Protein AF-A0A952I1T0-F1 (afdb_monomer)

Foldseek 3Di:
DDDDPVDPVVVVVVVVVVVCVVCVQLQAQWWFKDAPRDGFWIWHDWDDDPDQKIKTWTGGPDPVSQVVSPPQVCLVVVRIWIARPPPRDTQPPKHWPTDDPPQPRDGPDMTIIHRPHDPGD

Nearest PDB structures (foldseek):
  2zv6-assembly1_A  TM=4.658E-01  e=3.305E+00  Homo sapiens
  4au4-assembly1_A  TM=4.458E-01  e=9.801E+00  Canis lupus familiaris

Secondary structure (DSSP, 8-state):
-------THHHHHHHHHHHHHHTTTTGGG-EEEEETTEEEEEEEEEEE-STT-EEEEEEESSHHHHHHHT-HHHHHTT--EEEETTT--B-TT-EE----TTS---TT-EEEEES-S-S--

Sequence (121 aa):
MNNIIISIFALIGIPRYREFKNSNYGREDGWYIELKGEVLGELIECKWEDMFWDSYEIHSIAEDKEKSLFDTKLWDNNRFDFRNKKFNNYAKFAFPSGIHENITIGKGQRIRMRGLYILKP

pLDDT: mean 84.43, std 17.79, range [37.66, 98.56]

Radius of gyration: 17.5 Å; Cα contacts (8 Å, |Δi|>4): 214; chains: 1; bounding box: 52×53×30 Å

Structure (mmCIF, N/CA/C/O backbone):
data_AF-A0A952I1T0-F1
#
_entry.id   AF-A0A952I1T0-F1
#
loop_
_atom_site.group_PDB
_atom_site.id
_atom_site.type_symbol
_atom_site.label_atom_id
_atom_site.label_alt_id
_atom_site.label_comp_id
_atom_site.label_asym_id
_atom_site.label_entity_id
_atom_site.label_seq_id
_atom_site.pdbx_PDB_ins_code
_atom_site.Cartn_x
_atom_site.Cartn_y
_atom_site.Cartn_z
_atom_site.occupancy
_atom_site.B_iso_or_equiv
_atom_site.auth_seq_id
_atom_site.auth_comp_id
_atom_site.auth_asym_id
_atom_site.auth_atom_id
_atom_site.pdbx_PDB_model_num
ATOM 1 N N . MET A 1 1 ? 36.585 -38.519 -15.918 1.00 37.66 1 MET A N 1
ATOM 2 C CA . MET A 1 1 ? 36.414 -37.300 -16.734 1.00 37.66 1 MET A CA 1
ATOM 3 C C . MET A 1 1 ? 34.971 -36.844 -16.613 1.00 37.66 1 MET A C 1
ATOM 5 O O . MET A 1 1 ? 34.081 -37.613 -16.932 1.00 37.66 1 MET A O 1
ATOM 9 N N . ASN A 1 2 ? 34.814 -35.632 -16.081 1.00 39.28 2 ASN A N 1
ATOM 10 C CA . ASN A 1 2 ? 33.690 -34.691 -16.136 1.00 39.28 2 ASN A CA 1
ATOM 11 C C . ASN A 1 2 ? 32.272 -35.166 -15.785 1.00 39.28 2 ASN A C 1
ATOM 13 O O . ASN A 1 2 ? 31.469 -35.534 -16.636 1.00 39.28 2 ASN A O 1
ATOM 17 N N . ASN A 1 3 ? 31.962 -34.974 -14.499 1.00 43.38 3 ASN A N 1
ATOM 18 C CA . ASN A 1 3 ? 30.629 -34.700 -13.976 1.00 43.38 3 ASN A CA 1
ATOM 19 C C . ASN A 1 3 ? 29.997 -33.510 -14.710 1.00 43.38 3 ASN A C 1
ATOM 21 O O . ASN A 1 3 ? 30.479 -32.384 -14.590 1.00 43.38 3 ASN A O 1
ATOM 25 N N . ILE A 1 4 ? 28.882 -33.740 -15.395 1.00 47.06 4 ILE A N 1
ATOM 26 C CA . ILE A 1 4 ? 27.957 -32.679 -15.794 1.00 47.06 4 ILE A CA 1
ATOM 27 C C . ILE A 1 4 ? 26.651 -32.945 -15.047 1.00 47.06 4 ILE A C 1
ATOM 29 O O . ILE A 1 4 ? 25.690 -33.489 -15.578 1.00 47.06 4 ILE A O 1
ATOM 33 N N . ILE A 1 5 ? 26.639 -32.585 -13.763 1.00 44.34 5 ILE A N 1
ATOM 34 C CA . ILE A 1 5 ? 25.392 -32.309 -13.052 1.00 44.34 5 ILE A CA 1
ATOM 35 C C . ILE A 1 5 ? 25.058 -30.864 -13.417 1.00 44.34 5 ILE A C 1
ATOM 37 O O . ILE A 1 5 ? 25.506 -29.926 -12.758 1.00 44.34 5 ILE A O 1
ATOM 41 N N . ILE A 1 6 ? 24.329 -30.667 -14.518 1.00 47.12 6 ILE A N 1
ATOM 42 C CA . ILE A 1 6 ? 23.659 -29.386 -14.754 1.00 47.12 6 ILE A CA 1
ATOM 43 C C . ILE A 1 6 ? 22.644 -29.250 -13.624 1.00 47.12 6 ILE A C 1
ATOM 45 O O . ILE A 1 6 ? 21.661 -29.981 -13.541 1.00 47.12 6 ILE A O 1
ATOM 49 N N . SER A 1 7 ? 22.983 -28.369 -12.692 1.00 43.59 7 SER A N 1
ATOM 50 C CA . SER A 1 7 ? 22.247 -28.103 -11.469 1.00 43.59 7 SER A CA 1
ATOM 51 C C . SER A 1 7 ? 20.785 -27.788 -11.794 1.00 43.59 7 SER A C 1
ATOM 53 O O . SER A 1 7 ? 20.481 -26.762 -12.402 1.00 43.59 7 SER A O 1
ATOM 55 N N . ILE A 1 8 ? 19.876 -28.666 -11.363 1.00 46.38 8 ILE A N 1
ATOM 56 C CA . ILE A 1 8 ? 18.415 -28.515 -11.474 1.00 46.38 8 ILE A CA 1
ATOM 57 C C . ILE A 1 8 ? 17.943 -27.150 -10.927 1.00 46.38 8 ILE A C 1
ATOM 59 O O . ILE A 1 8 ? 16.940 -26.614 -11.386 1.00 46.38 8 ILE A O 1
ATOM 63 N N . PHE A 1 9 ? 18.719 -26.508 -10.048 1.00 46.47 9 PHE A N 1
ATOM 64 C CA . PHE A 1 9 ? 18.468 -25.162 -9.528 1.00 46.47 9 PHE A CA 1
ATOM 65 C C . PHE A 1 9 ? 18.465 -24.035 -10.578 1.00 46.47 9 PHE A C 1
ATOM 67 O O . PHE A 1 9 ? 17.802 -23.020 -10.365 1.00 46.47 9 PHE A O 1
ATOM 74 N N . ALA A 1 10 ? 19.149 -24.188 -11.717 1.00 46.38 10 ALA A N 1
ATOM 75 C CA . ALA A 1 10 ? 19.185 -23.143 -12.743 1.00 46.38 10 ALA A CA 1
ATOM 76 C C . ALA A 1 10 ? 17.871 -23.037 -13.539 1.00 46.38 10 ALA A C 1
ATOM 78 O O . ALA A 1 10 ? 17.520 -21.954 -13.991 1.00 46.38 10 ALA A O 1
ATOM 79 N N . LEU A 1 11 ? 17.104 -24.124 -13.673 1.00 45.03 11 LEU A N 1
ATOM 80 C CA . LEU A 1 11 ? 15.871 -24.142 -14.476 1.00 45.03 11 LEU A CA 1
ATOM 81 C C . LEU A 1 11 ? 14.627 -23.666 -13.705 1.00 45.03 11 LEU A C 1
ATOM 83 O O . LEU A 1 11 ? 13.689 -23.162 -14.314 1.00 45.03 11 LEU A O 1
ATOM 87 N N . ILE A 1 12 ? 14.644 -23.740 -12.372 1.00 52.81 12 ILE A N 1
ATOM 88 C CA . ILE A 1 12 ? 13.537 -23.305 -11.494 1.00 52.81 12 ILE A CA 1
ATOM 89 C C . ILE A 1 12 ? 13.611 -21.817 -11.100 1.00 52.81 12 ILE A C 1
ATOM 91 O O . ILE A 1 12 ? 12.598 -21.234 -10.723 1.00 52.81 12 ILE A O 1
ATOM 95 N N . GLY A 1 13 ? 14.782 -21.172 -11.206 1.00 52.25 13 GLY A N 1
ATOM 96 C CA . GLY A 1 13 ? 14.971 -19.762 -10.821 1.00 52.25 13 GLY A CA 1
ATOM 97 C C . GLY A 1 13 ? 14.740 -18.729 -11.935 1.00 52.25 13 GLY A C 1
ATOM 98 O O . GLY A 1 13 ? 14.410 -17.576 -11.652 1.00 52.25 13 GLY A O 1
ATOM 99 N N . ILE A 1 14 ? 14.893 -19.122 -13.205 1.00 56.53 14 ILE A N 1
ATOM 100 C CA . ILE A 1 14 ? 14.799 -18.212 -14.363 1.00 56.53 14 ILE A CA 1
ATOM 101 C C . ILE A 1 14 ? 13.371 -17.673 -14.593 1.00 56.53 14 ILE A C 1
ATOM 103 O O . ILE A 1 14 ? 13.244 -16.467 -14.829 1.00 56.53 14 ILE A O 1
ATOM 107 N N . PRO A 1 15 ? 12.293 -18.483 -14.489 1.00 62.53 15 PRO A N 1
ATOM 108 C CA . PRO A 1 15 ? 10.930 -17.986 -14.691 1.00 62.53 15 PRO A CA 1
ATOM 109 C C . PRO A 1 15 ? 10.556 -16.922 -13.653 1.00 62.53 15 PRO A C 1
ATOM 111 O O . PRO A 1 15 ? 10.132 -15.826 -14.013 1.00 62.53 15 PRO A O 1
ATOM 114 N N . ARG A 1 16 ? 10.844 -17.190 -12.371 1.00 78.25 16 ARG A N 1
ATOM 115 C CA . ARG A 1 16 ? 10.514 -16.300 -11.245 1.00 78.25 16 ARG A CA 1
ATOM 116 C C . ARG A 1 16 ? 11.216 -14.946 -11.340 1.00 78.25 16 ARG A C 1
ATOM 118 O O . ARG A 1 16 ? 10.593 -13.922 -11.087 1.00 78.25 16 ARG A O 1
ATOM 125 N N . TYR A 1 17 ? 12.488 -14.913 -11.745 1.00 83.38 17 TYR A N 1
ATOM 126 C CA . TYR A 1 17 ? 13.214 -13.649 -11.911 1.00 83.38 17 TYR A C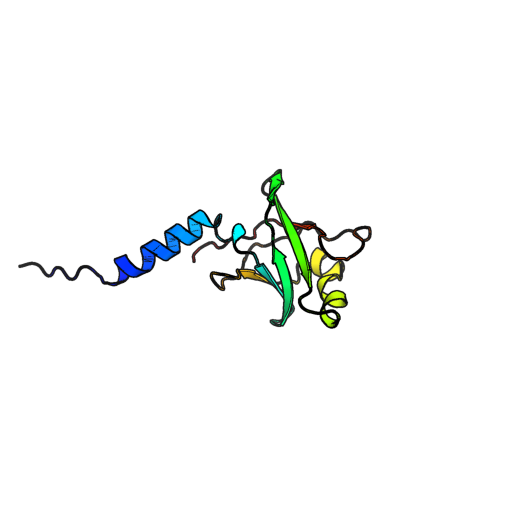A 1
ATOM 127 C C . TYR A 1 17 ? 12.728 -12.833 -13.118 1.00 83.38 17 TYR A C 1
ATOM 129 O O . TYR A 1 17 ? 12.666 -11.604 -13.052 1.00 83.38 17 TYR A O 1
ATOM 137 N N . ARG A 1 18 ? 12.367 -13.501 -14.221 1.00 85.81 18 ARG A N 1
ATOM 138 C CA . ARG A 1 18 ? 11.802 -12.827 -15.396 1.00 85.81 18 ARG A CA 1
ATOM 139 C C . ARG A 1 18 ? 10.436 -12.226 -15.080 1.00 85.81 18 ARG A C 1
ATOM 141 O O . ARG A 1 18 ? 10.209 -11.065 -15.392 1.00 85.81 18 ARG A O 1
ATOM 148 N N . GLU A 1 19 ? 9.566 -12.983 -14.419 1.00 87.75 19 GLU A N 1
ATOM 149 C CA . GLU A 1 19 ? 8.272 -12.488 -13.943 1.00 87.75 19 GLU A CA 1
ATOM 150 C C . GLU A 1 19 ? 8.429 -11.316 -12.975 1.00 87.75 19 GLU A C 1
ATOM 152 O O . GLU A 1 19 ? 7.758 -10.301 -13.122 1.00 87.75 19 GLU A O 1
ATOM 157 N N . PHE A 1 20 ? 9.367 -11.422 -12.034 1.00 88.62 20 PHE A N 1
ATOM 158 C CA . PHE A 1 20 ? 9.698 -10.349 -11.105 1.00 88.62 20 PHE A CA 1
ATOM 159 C C . PHE A 1 20 ? 10.104 -9.055 -11.825 1.00 88.62 20 PHE A C 1
ATOM 161 O O . PHE A 1 20 ? 9.591 -7.985 -11.505 1.00 88.62 20 PHE A O 1
ATOM 168 N N . LYS A 1 21 ? 10.958 -9.132 -12.851 1.00 89.31 21 LYS A N 1
ATOM 169 C CA . LYS A 1 21 ? 11.291 -7.959 -13.676 1.00 89.31 21 LYS A CA 1
ATOM 170 C C . LYS A 1 21 ? 10.094 -7.421 -14.451 1.00 89.31 21 LYS A C 1
ATOM 172 O O . LYS A 1 21 ? 9.910 -6.210 -14.493 1.00 89.31 21 LYS A O 1
ATOM 177 N N . ASN A 1 22 ? 9.304 -8.311 -15.047 1.00 92.44 22 ASN A N 1
ATOM 178 C CA . ASN A 1 22 ? 8.147 -7.930 -15.851 1.00 92.44 22 ASN A CA 1
ATOM 179 C C . ASN A 1 22 ? 7.058 -7.248 -15.012 1.00 92.44 22 ASN A C 1
ATOM 181 O O . ASN A 1 22 ? 6.406 -6.361 -15.527 1.00 92.44 22 ASN A O 1
ATOM 185 N N . SER A 1 23 ? 6.920 -7.598 -13.729 1.00 90.44 23 SER A N 1
ATOM 186 C CA . SER A 1 23 ? 5.992 -6.963 -12.770 1.00 90.44 23 SER A CA 1
ATOM 187 C C . SER A 1 23 ? 6.466 -5.606 -12.218 1.00 90.44 23 SER A C 1
ATOM 189 O O . SER A 1 23 ? 6.025 -5.173 -11.149 1.00 90.44 23 SER A O 1
ATOM 191 N N . ASN A 1 24 ? 7.453 -4.972 -12.862 1.00 93.44 24 ASN A N 1
ATOM 192 C CA . ASN A 1 24 ? 8.137 -3.780 -12.354 1.00 93.44 24 ASN A CA 1
ATOM 193 C C . ASN A 1 24 ? 8.633 -3.962 -10.901 1.00 93.44 24 ASN A C 1
ATOM 195 O O . ASN A 1 24 ? 8.389 -3.147 -10.003 1.00 93.44 24 ASN A O 1
ATOM 199 N N . TYR A 1 25 ? 9.339 -5.071 -10.664 1.00 94.25 25 TYR A N 1
ATOM 200 C CA . TYR A 1 25 ? 9.867 -5.463 -9.354 1.00 94.25 25 TYR A CA 1
ATOM 201 C C . TYR A 1 25 ? 8.774 -5.689 -8.285 1.00 94.25 25 TYR A C 1
ATOM 203 O O . TYR A 1 25 ? 8.986 -5.416 -7.099 1.00 94.25 25 TYR A O 1
ATOM 211 N N . GLY A 1 26 ? 7.612 -6.200 -8.704 1.00 94.62 26 GLY A N 1
ATOM 212 C CA . GLY A 1 26 ? 6.447 -6.509 -7.871 1.00 94.62 26 GLY A CA 1
ATOM 213 C C . GLY A 1 26 ? 5.421 -5.378 -7.755 1.00 94.62 26 GLY A C 1
ATOM 214 O O . GLY A 1 26 ? 4.354 -5.592 -7.189 1.00 94.62 26 GLY A O 1
ATOM 215 N N . ARG A 1 27 ? 5.699 -4.180 -8.281 1.00 95.44 27 ARG A N 1
ATOM 216 C CA . ARG A 1 27 ? 4.771 -3.037 -8.203 1.00 95.44 27 ARG A CA 1
ATOM 217 C C . ARG A 1 27 ? 3.417 -3.327 -8.841 1.00 95.44 27 ARG 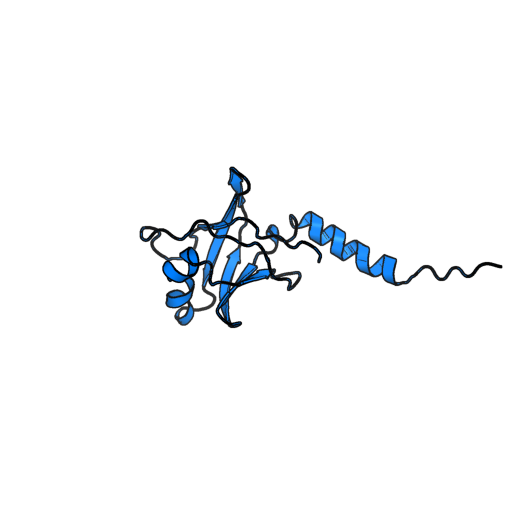A C 1
ATOM 219 O O . ARG A 1 27 ? 2.386 -2.977 -8.278 1.00 95.44 27 ARG A O 1
ATOM 226 N N . GLU A 1 28 ? 3.426 -3.986 -9.994 1.00 96.19 28 GLU A N 1
ATOM 227 C CA . GLU A 1 28 ? 2.2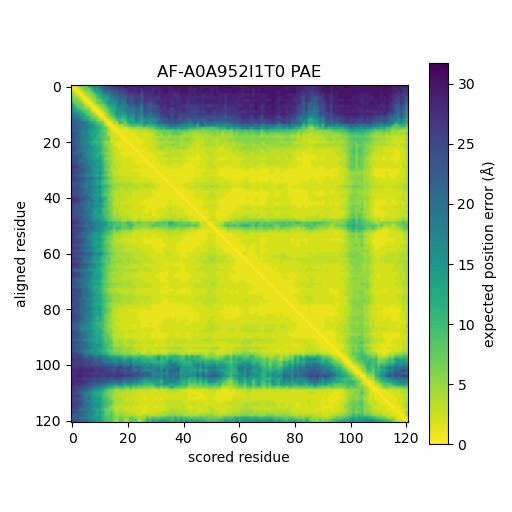16 -4.238 -10.785 1.00 96.19 28 GLU A CA 1
ATOM 228 C C . GLU A 1 28 ? 1.356 -5.381 -10.230 1.00 96.19 28 GLU A C 1
ATOM 230 O O . GLU A 1 28 ? 0.180 -5.478 -10.561 1.00 96.19 28 GLU A O 1
ATOM 235 N N . ASP A 1 29 ? 1.902 -6.215 -9.340 1.00 96.19 29 ASP A N 1
ATOM 236 C CA . ASP A 1 29 ? 1.165 -7.335 -8.737 1.00 96.19 29 ASP A CA 1
ATOM 237 C C . ASP A 1 29 ? 0.269 -6.905 -7.559 1.00 96.19 29 ASP A C 1
ATOM 239 O O . ASP A 1 29 ? -0.512 -7.705 -7.034 1.00 96.19 29 ASP A O 1
ATOM 243 N N . GLY A 1 30 ? 0.397 -5.652 -7.115 1.00 96.69 30 GLY A N 1
ATOM 244 C CA . GLY A 1 30 ? -0.288 -5.119 -5.944 1.00 96.69 30 GLY A CA 1
ATOM 245 C C . GLY A 1 30 ? 0.283 -5.601 -4.606 1.00 96.69 30 GLY A C 1
ATOM 246 O O . GLY A 1 30 ? 1.160 -6.471 -4.515 1.00 96.69 30 GLY A O 1
ATOM 247 N N . TRP A 1 31 ? -0.234 -5.010 -3.530 1.00 98.19 31 TRP A N 1
ATOM 248 C CA . TRP A 1 31 ? 0.278 -5.195 -2.171 1.00 98.19 31 TRP A CA 1
ATOM 249 C C . TRP A 1 31 ? -0.858 -5.362 -1.175 1.00 98.19 31 TRP A C 1
ATOM 251 O O . TRP A 1 31 ? -1.832 -4.628 -1.236 1.00 98.19 31 TRP A O 1
ATOM 261 N N . TYR A 1 32 ? -0.717 -6.276 -0.224 1.00 98.44 32 TYR A N 1
ATOM 262 C CA . TYR A 1 32 ? -1.511 -6.252 0.998 1.00 98.44 32 TYR A CA 1
ATOM 263 C C . TYR A 1 32 ? -0.974 -5.178 1.939 1.00 98.44 32 TYR A C 1
ATOM 265 O O . TYR A 1 32 ? 0.242 -5.025 2.070 1.00 98.44 32 TYR A O 1
ATOM 273 N N . ILE A 1 33 ? -1.889 -4.473 2.595 1.00 97.81 33 ILE A N 1
ATOM 274 C CA . ILE A 1 33 ? -1.609 -3.510 3.658 1.00 97.81 33 ILE A CA 1
ATOM 275 C C . ILE A 1 33 ? -1.865 -4.228 4.978 1.00 97.81 33 ILE A C 1
ATOM 277 O O . ILE A 1 33 ? -2.990 -4.661 5.241 1.00 97.81 33 ILE A O 1
ATOM 281 N N . GLU A 1 34 ? -0.826 -4.370 5.793 1.00 98.56 34 GLU A N 1
ATOM 282 C CA . GLU A 1 34 ? -0.876 -5.091 7.059 1.00 98.56 34 GLU A CA 1
ATOM 283 C C . GLU A 1 34 ? -0.602 -4.169 8.244 1.00 98.56 34 GLU A C 1
ATOM 285 O O . GLU A 1 34 ? 0.244 -3.278 8.187 1.00 98.56 34 GLU A O 1
ATOM 290 N N . LEU A 1 35 ? -1.298 -4.415 9.351 1.00 98.25 35 LEU A N 1
ATOM 291 C CA . LEU A 1 35 ? -1.039 -3.779 10.635 1.00 98.25 35 LEU A CA 1
ATOM 292 C C . LEU A 1 35 ? -0.950 -4.866 11.700 1.00 98.25 35 LEU A C 1
ATOM 294 O O . LEU A 1 35 ? -1.915 -5.585 11.938 1.00 98.25 35 LEU A O 1
ATOM 298 N N . LYS A 1 36 ? 0.211 -4.990 12.355 1.00 96.94 36 LYS A N 1
ATOM 299 C CA . LYS A 1 36 ? 0.454 -6.027 13.381 1.00 96.94 36 LYS A CA 1
ATOM 300 C C . LYS A 1 36 ? 0.158 -7.454 12.874 1.00 96.94 36 LYS A C 1
ATOM 302 O O . LYS A 1 36 ? -0.338 -8.288 13.624 1.00 96.94 36 LYS A O 1
ATOM 307 N N . GLY A 1 37 ? 0.471 -7.721 11.604 1.00 96.50 37 GLY A N 1
ATOM 308 C CA . GLY A 1 37 ? 0.258 -9.017 10.950 1.00 96.50 37 GLY A CA 1
ATOM 309 C C . GLY A 1 37 ? -1.175 -9.284 10.477 1.00 96.50 37 GLY A C 1
ATOM 310 O O . GLY A 1 37 ? -1.437 -10.350 9.928 1.00 96.50 37 GLY A O 1
ATOM 311 N N . GLU A 1 38 ? -2.100 -8.341 10.662 1.00 98.12 38 GLU A N 1
ATOM 312 C CA . GLU A 1 38 ? -3.464 -8.430 10.144 1.00 98.12 38 GLU A CA 1
ATOM 313 C C . GLU A 1 38 ? -3.582 -7.670 8.820 1.00 98.12 38 GLU A C 1
ATOM 315 O O . GLU A 1 38 ? -3.201 -6.503 8.741 1.00 98.12 38 GLU A O 1
ATOM 320 N N . VAL A 1 39 ? -4.129 -8.316 7.785 1.00 98.38 39 VAL A N 1
ATOM 321 C CA . VAL A 1 39 ? -4.426 -7.663 6.501 1.00 98.38 39 VAL A CA 1
ATOM 322 C C . VAL A 1 39 ? -5.642 -6.760 6.676 1.00 98.38 39 VAL A C 1
ATOM 324 O O . VAL A 1 39 ? -6.710 -7.227 7.061 1.00 98.38 39 VAL A O 1
ATOM 327 N N . LEU A 1 40 ? -5.488 -5.473 6.373 1.00 97.06 40 LEU A N 1
ATOM 328 C CA . LEU A 1 40 ? -6.565 -4.482 6.448 1.00 97.06 40 LEU A CA 1
ATOM 329 C C . LEU A 1 40 ? -7.100 -4.089 5.073 1.00 97.06 40 LEU A C 1
ATOM 331 O O . LEU A 1 40 ? -8.260 -3.709 4.930 1.00 97.06 40 LEU A O 1
ATOM 335 N N . GLY A 1 41 ? -6.250 -4.167 4.057 1.00 95.62 41 GLY A N 1
ATOM 336 C CA . GLY A 1 41 ? -6.561 -3.667 2.731 1.00 95.62 41 GLY A CA 1
ATOM 337 C C . GLY A 1 41 ? -5.544 -4.102 1.697 1.00 95.62 41 GLY A C 1
ATOM 338 O O . GLY A 1 41 ? -4.637 -4.896 1.966 1.00 95.62 41 GLY A O 1
ATOM 339 N N . GLU A 1 42 ? -5.687 -3.537 0.512 1.00 96.75 42 GLU A N 1
ATOM 340 C CA . GLU A 1 42 ? -4.770 -3.728 -0.592 1.00 96.75 42 GLU A CA 1
ATOM 341 C C . GLU A 1 42 ? -4.489 -2.432 -1.351 1.00 96.75 42 GLU A C 1
ATOM 343 O O . GLU A 1 42 ? -5.314 -1.518 -1.404 1.00 96.75 42 GLU A O 1
ATOM 348 N N . LEU A 1 43 ? -3.294 -2.387 -1.936 1.00 96.25 43 LEU A N 1
ATOM 349 C CA . LEU A 1 43 ? -2.868 -1.427 -2.937 1.00 96.25 43 LEU A CA 1
ATOM 350 C C . LEU A 1 43 ? -2.892 -2.105 -4.302 1.00 96.25 43 LEU A C 1
ATOM 352 O O . LEU A 1 43 ? -2.189 -3.098 -4.513 1.00 96.25 43 LEU A O 1
ATOM 356 N N . ILE A 1 44 ? -3.672 -1.559 -5.225 1.00 95.62 44 ILE A N 1
ATOM 357 C CA . ILE A 1 44 ? -3.837 -2.090 -6.583 1.00 95.62 44 ILE A CA 1
ATOM 358 C C . ILE A 1 44 ? -3.697 -0.977 -7.626 1.00 95.62 44 ILE A C 1
ATOM 360 O O . ILE A 1 44 ? -3.540 0.194 -7.276 1.00 95.62 44 ILE A O 1
ATOM 364 N N . GLU A 1 45 ? -3.730 -1.340 -8.911 1.00 94.50 45 GLU A N 1
ATOM 365 C CA . GLU A 1 45 ? -3.725 -0.386 -10.030 1.00 94.50 45 GLU A CA 1
ATOM 366 C C . GLU A 1 45 ? -2.559 0.616 -9.955 1.00 94.50 45 GLU A C 1
ATOM 368 O O . GLU A 1 45 ? -2.764 1.835 -9.942 1.00 94.50 45 GLU A O 1
ATOM 373 N N . CYS A 1 46 ? -1.328 0.099 -9.857 1.00 95.75 46 CYS A N 1
ATOM 374 C CA . CYS A 1 46 ? -0.104 0.900 -9.808 1.00 95.75 46 CYS A CA 1
ATOM 375 C C . CYS A 1 46 ? -0.014 1.848 -11.012 1.00 95.75 46 CYS A C 1
ATOM 377 O O . CYS A 1 46 ? -0.141 1.421 -12.159 1.00 95.75 46 CYS A O 1
ATOM 379 N N . LYS A 1 47 ? 0.275 3.126 -10.763 1.00 95.00 47 LYS A N 1
ATOM 380 C CA . LYS A 1 47 ? 0.628 4.099 -11.803 1.00 95.00 47 LYS A CA 1
ATOM 381 C C . LYS A 1 47 ? 1.900 4.812 -11.396 1.00 95.00 47 LYS A C 1
ATOM 383 O O . LYS A 1 47 ? 2.009 5.282 -10.270 1.00 95.00 47 LYS A O 1
ATOM 388 N N . TRP A 1 48 ? 2.848 4.890 -12.316 1.00 93.44 48 TRP A N 1
ATOM 389 C CA . TRP A 1 48 ? 4.033 5.706 -12.112 1.00 93.44 48 TRP A CA 1
ATOM 390 C C . TRP A 1 48 ? 3.639 7.189 -12.106 1.00 93.44 48 TRP A C 1
ATOM 392 O O . TRP A 1 48 ? 2.890 7.632 -12.977 1.00 93.44 48 TRP A O 1
ATOM 402 N N . GLU A 1 49 ? 4.136 7.928 -11.123 1.00 90.06 49 GLU A N 1
ATOM 403 C CA . GLU A 1 49 ? 4.011 9.382 -10.994 1.00 90.06 49 GLU A CA 1
ATOM 404 C C . GLU A 1 49 ? 5.411 10.014 -11.131 1.00 90.06 49 GLU A C 1
ATOM 406 O O . GLU A 1 49 ? 6.353 9.389 -11.603 1.00 90.06 49 GLU A O 1
ATOM 411 N N . ASP A 1 50 ? 5.610 11.258 -10.709 1.00 88.50 50 ASP A N 1
ATOM 412 C CA . ASP A 1 50 ? 6.922 11.902 -10.770 1.00 88.50 50 ASP A CA 1
ATOM 413 C C . ASP A 1 50 ? 7.895 11.460 -9.656 1.00 88.50 50 ASP A C 1
ATOM 415 O O . ASP A 1 50 ? 7.545 10.779 -8.699 1.00 88.50 50 ASP A O 1
ATOM 419 N N . MET A 1 51 ? 9.173 11.845 -9.780 1.00 86.44 51 MET A N 1
ATOM 420 C CA . MET A 1 51 ? 10.174 11.787 -8.696 1.00 86.44 51 MET A CA 1
ATOM 421 C C . MET A 1 51 ? 10.254 10.456 -7.914 1.00 86.44 51 MET A C 1
ATOM 423 O O . MET A 1 51 ? 10.521 10.448 -6.709 1.00 86.44 51 MET A O 1
ATOM 427 N N . PHE A 1 52 ? 10.108 9.326 -8.613 1.00 85.69 52 PHE A N 1
ATOM 428 C CA . PHE A 1 52 ? 10.119 7.971 -8.037 1.00 85.69 52 PHE A CA 1
ATOM 429 C C . PHE A 1 52 ? 8.920 7.643 -7.135 1.00 85.69 52 PHE A C 1
ATOM 431 O O . PHE A 1 52 ? 9.019 6.731 -6.308 1.00 85.69 52 PHE A O 1
ATOM 438 N N . TRP A 1 53 ? 7.822 8.378 -7.275 1.00 92.06 53 TRP A N 1
ATOM 439 C CA . TRP A 1 53 ? 6.541 8.048 -6.678 1.00 92.06 53 TRP A CA 1
ATOM 440 C C . TRP A 1 53 ? 5.746 7.138 -7.604 1.00 92.06 53 TRP A C 1
ATOM 442 O O . TRP A 1 53 ? 5.721 7.313 -8.818 1.00 92.06 53 TRP A O 1
ATOM 452 N N . ASP A 1 54 ? 5.068 6.178 -6.996 1.00 94.88 54 ASP A N 1
ATOM 453 C CA . ASP A 1 54 ? 4.059 5.349 -7.634 1.00 94.88 54 ASP A CA 1
ATOM 454 C C . ASP A 1 54 ? 2.741 5.606 -6.889 1.00 94.88 54 ASP A C 1
ATOM 456 O O . ASP A 1 54 ? 2.714 5.606 -5.655 1.00 94.88 54 ASP A O 1
ATOM 460 N N . SER A 1 55 ? 1.643 5.856 -7.598 1.00 93.88 55 SER A N 1
ATOM 461 C CA . SER A 1 55 ? 0.312 5.920 -7.000 1.00 93.88 55 SER A CA 1
ATOM 462 C C . SER A 1 55 ? -0.384 4.564 -7.081 1.00 93.88 55 SER A C 1
ATOM 464 O O . SER A 1 55 ? -0.207 3.823 -8.047 1.00 93.88 55 SER A O 1
ATOM 466 N N . TYR A 1 56 ? -1.204 4.246 -6.084 1.00 94.81 56 TYR A N 1
ATOM 467 C CA . TYR A 1 56 ? -1.984 3.007 -6.007 1.00 94.81 56 TYR A CA 1
ATOM 468 C C . TYR A 1 56 ? -3.379 3.310 -5.505 1.00 94.81 56 TYR A C 1
ATOM 470 O O . TYR A 1 56 ? -3.515 4.170 -4.641 1.00 94.81 56 TYR A O 1
ATOM 478 N N . GLU A 1 57 ? -4.388 2.586 -5.980 1.00 93.69 57 GLU A N 1
ATOM 479 C CA . GLU A 1 57 ? -5.698 2.603 -5.329 1.00 93.69 57 GLU A CA 1
ATOM 480 C C . GLU A 1 57 ? -5.658 1.849 -4.007 1.00 93.69 57 GLU A C 1
ATOM 482 O O . GLU A 1 57 ? -5.076 0.768 -3.946 1.00 93.69 57 GLU A O 1
ATOM 487 N N . ILE A 1 58 ? -6.310 2.392 -2.979 1.00 92.75 58 ILE A N 1
ATOM 488 C CA . ILE A 1 58 ? -6.490 1.731 -1.687 1.00 92.75 58 ILE A CA 1
ATOM 489 C C . ILE A 1 58 ? -7.885 1.113 -1.638 1.00 92.75 58 ILE A C 1
ATOM 491 O O . ILE A 1 58 ? -8.886 1.807 -1.829 1.00 92.75 58 ILE A O 1
ATOM 495 N N . HIS A 1 59 ? -7.954 -0.177 -1.324 1.00 92.75 59 HIS A N 1
ATOM 496 C CA . HIS A 1 59 ? -9.213 -0.883 -1.090 1.00 92.75 59 HIS A CA 1
ATOM 497 C C . HIS A 1 59 ? -9.168 -1.585 0.263 1.00 92.75 59 HIS A C 1
ATOM 499 O O . HIS A 1 59 ? -8.194 -2.264 0.581 1.00 92.75 59 HIS A O 1
ATOM 505 N N . SER A 1 60 ? -10.217 -1.422 1.070 1.00 93.56 60 SER A N 1
ATOM 506 C CA . SER A 1 60 ? -10.366 -2.194 2.306 1.00 93.56 60 SER A CA 1
ATOM 507 C C . SER A 1 60 ? -10.806 -3.617 1.993 1.00 93.56 60 SER A C 1
ATOM 509 O O . SER A 1 60 ? -11.637 -3.821 1.107 1.00 93.56 60 SER A O 1
ATOM 511 N N . ILE A 1 61 ? -10.295 -4.602 2.739 1.00 94.88 61 ILE A N 1
ATOM 512 C CA . ILE A 1 61 ? -10.770 -5.986 2.588 1.00 94.88 61 ILE A CA 1
ATOM 513 C C . ILE A 1 61 ? -12.156 -6.198 3.215 1.00 94.88 61 ILE A C 1
ATOM 515 O O . ILE A 1 61 ? -12.861 -7.130 2.835 1.00 94.88 61 ILE A O 1
ATOM 519 N N . ALA A 1 62 ? -12.530 -5.360 4.187 1.00 93.19 62 ALA A N 1
ATOM 520 C CA . ALA A 1 62 ? -13.801 -5.420 4.899 1.00 93.19 62 ALA A CA 1
ATOM 521 C C . ALA A 1 62 ? -14.127 -4.077 5.572 1.00 93.19 62 ALA A C 1
ATOM 523 O O . ALA A 1 62 ? -13.237 -3.281 5.877 1.00 93.19 62 ALA A O 1
ATOM 524 N N . GLU A 1 63 ? -15.412 -3.832 5.822 1.00 91.38 63 GLU A N 1
ATOM 525 C CA . GLU A 1 63 ? -15.912 -2.577 6.402 1.00 91.38 63 GLU A CA 1
ATOM 526 C C . GLU A 1 63 ? -15.341 -2.310 7.808 1.00 91.38 63 GLU A C 1
ATOM 528 O O . GLU A 1 63 ? -14.948 -1.190 8.128 1.00 91.38 63 GLU A O 1
ATOM 533 N N . ASP A 1 64 ? -15.179 -3.349 8.635 1.00 94.50 64 ASP A N 1
ATOM 534 C CA . ASP A 1 64 ? -14.618 -3.224 9.987 1.00 94.50 64 ASP A CA 1
ATOM 535 C C . ASP A 1 64 ? -13.130 -2.826 9.998 1.00 94.50 64 ASP A C 1
ATOM 537 O O . ASP A 1 64 ? -12.633 -2.326 11.010 1.00 94.50 64 ASP A O 1
ATOM 541 N N . LYS A 1 65 ? -12.419 -3.010 8.876 1.00 94.50 65 LYS A N 1
ATOM 542 C CA . LYS A 1 65 ? -11.007 -2.625 8.727 1.00 94.50 65 LYS A CA 1
ATOM 543 C C . LYS A 1 65 ? -10.821 -1.183 8.285 1.00 94.50 65 LYS A C 1
ATOM 545 O O . LYS A 1 65 ? -9.747 -0.632 8.528 1.00 94.50 65 LYS A O 1
ATOM 550 N N . GLU A 1 66 ? -11.839 -0.549 7.701 1.00 91.44 66 GLU A N 1
ATOM 551 C CA . GLU A 1 66 ? -11.728 0.794 7.117 1.00 91.44 66 GLU A CA 1
ATOM 552 C C . GLU A 1 66 ? -11.235 1.820 8.135 1.00 91.44 66 GLU A C 1
ATOM 554 O O . GLU A 1 66 ? -10.320 2.591 7.854 1.00 91.44 66 GLU A O 1
ATOM 559 N N . LYS A 1 67 ? -11.764 1.777 9.361 1.00 91.19 67 LYS A N 1
ATOM 560 C CA . LYS A 1 67 ? -11.372 2.719 10.415 1.00 91.19 67 LYS A CA 1
ATOM 561 C C . LYS A 1 67 ? -9.863 2.720 10.673 1.00 91.19 67 LYS A C 1
ATOM 563 O O . LYS A 1 67 ? -9.287 3.784 10.868 1.00 91.19 67 LYS A O 1
ATOM 568 N N . SER A 1 68 ? -9.234 1.546 10.713 1.00 93.69 68 SER A N 1
ATOM 569 C CA . SER A 1 68 ? -7.787 1.433 10.916 1.00 93.69 68 SER A CA 1
ATOM 570 C C . SER A 1 68 ? -7.021 1.668 9.625 1.00 93.69 68 SER A C 1
ATOM 572 O O . SER A 1 68 ? -6.019 2.374 9.641 1.00 93.69 68 SER A O 1
ATOM 574 N N . LEU A 1 69 ? -7.492 1.111 8.508 1.00 92.31 69 LEU A N 1
ATOM 575 C CA . LEU A 1 69 ? -6.853 1.275 7.209 1.00 92.31 69 LEU A CA 1
ATOM 576 C C . LEU A 1 69 ? -6.726 2.744 6.826 1.00 92.31 69 LEU A C 1
ATOM 578 O O . LEU A 1 69 ? -5.743 3.123 6.208 1.00 92.31 69 LEU A O 1
ATOM 582 N N . PHE A 1 70 ? -7.695 3.569 7.196 1.00 90.25 70 PHE A N 1
ATOM 583 C CA . PHE A 1 70 ? -7.741 4.965 6.806 1.00 90.25 70 PHE A CA 1
ATOM 584 C C . PHE A 1 70 ? -7.502 5.946 7.964 1.00 90.25 70 PHE A C 1
ATOM 586 O O . PHE A 1 70 ? -7.795 7.135 7.856 1.00 90.25 70 PHE A O 1
ATOM 593 N N . ASP A 1 71 ? -6.916 5.469 9.063 1.00 90.81 71 ASP A N 1
ATOM 594 C CA . ASP A 1 71 ? -6.383 6.339 10.108 1.00 90.81 71 ASP A CA 1
ATOM 595 C C . ASP A 1 71 ? -5.142 7.076 9.576 1.00 90.81 71 ASP A C 1
ATOM 597 O O . ASP A 1 71 ? -4.078 6.481 9.370 1.00 90.81 71 ASP A O 1
ATOM 601 N N . THR A 1 72 ? -5.269 8.387 9.360 1.00 89.75 72 THR A N 1
ATOM 602 C CA . THR A 1 72 ? -4.198 9.243 8.825 1.00 89.75 72 THR A CA 1
ATOM 603 C C . THR A 1 72 ? -2.923 9.163 9.659 1.00 89.75 72 THR A C 1
ATOM 605 O O . THR A 1 72 ? -1.826 9.112 9.104 1.00 89.75 72 THR A O 1
ATOM 608 N N . LYS A 1 73 ? -3.032 9.017 10.987 1.00 92.50 73 LYS A N 1
ATOM 609 C CA . LYS A 1 73 ? -1.863 8.921 11.869 1.00 92.50 73 LYS A CA 1
ATOM 610 C C . LYS A 1 73 ? -1.068 7.648 11.625 1.00 92.50 73 LYS A C 1
ATOM 612 O O . LYS A 1 73 ? 0.142 7.654 11.841 1.00 92.50 73 LYS A O 1
ATOM 617 N N . LEU A 1 74 ? -1.704 6.548 11.224 1.00 93.69 74 LEU A N 1
ATOM 618 C CA . LEU A 1 74 ? -0.984 5.307 10.932 1.00 93.69 74 LEU A CA 1
ATOM 619 C C . LEU A 1 74 ? -0.173 5.430 9.639 1.00 93.69 74 LEU A C 1
ATOM 621 O O . LEU A 1 74 ? 0.967 4.962 9.601 1.00 93.69 74 LEU A O 1
ATOM 625 N N . TRP A 1 75 ? -0.711 6.123 8.634 1.00 92.81 75 TRP A N 1
ATOM 626 C CA . TRP A 1 75 ? 0.007 6.442 7.398 1.00 92.81 75 TRP A CA 1
ATOM 627 C C . TRP A 1 75 ? 1.153 7.418 7.635 1.00 92.81 75 TRP A C 1
ATOM 629 O O . TRP A 1 75 ? 2.285 7.125 7.255 1.00 92.81 75 TRP A O 1
ATOM 639 N N . ASP A 1 76 ? 0.892 8.529 8.323 1.00 90.69 76 ASP A N 1
ATOM 640 C CA . ASP A 1 76 ? 1.892 9.571 8.581 1.00 90.69 76 ASP A CA 1
ATOM 641 C C . ASP A 1 76 ? 3.059 9.054 9.434 1.00 90.69 76 ASP A C 1
ATOM 643 O O . ASP A 1 76 ? 4.208 9.451 9.247 1.00 90.69 76 ASP A O 1
ATOM 647 N N . ASN A 1 77 ? 2.788 8.114 10.346 1.00 93.94 77 ASN A N 1
ATOM 648 C CA . ASN A 1 77 ? 3.814 7.460 11.160 1.00 93.94 77 ASN A CA 1
ATOM 649 C C . ASN A 1 77 ? 4.398 6.187 10.517 1.00 93.94 77 ASN A C 1
ATOM 651 O O . ASN A 1 77 ? 5.127 5.461 11.197 1.00 93.94 77 ASN A O 1
ATOM 655 N N . ASN A 1 78 ? 4.060 5.894 9.255 1.00 95.00 78 ASN A N 1
ATOM 656 C CA . ASN A 1 78 ? 4.498 4.718 8.498 1.00 95.00 78 ASN A CA 1
ATOM 657 C C . ASN A 1 78 ? 4.389 3.403 9.297 1.00 95.00 78 ASN A C 1
ATOM 659 O O . ASN A 1 78 ? 5.371 2.686 9.492 1.00 95.00 78 ASN A O 1
ATOM 663 N N . ARG A 1 79 ? 3.201 3.129 9.851 1.00 97.06 79 ARG A N 1
ATOM 664 C CA . ARG A 1 79 ? 2.954 1.977 10.741 1.00 97.06 79 ARG A CA 1
ATOM 665 C C . ARG A 1 79 ? 2.499 0.709 10.025 1.00 97.06 79 ARG A C 1
ATOM 667 O O . ARG A 1 79 ? 2.340 -0.310 10.694 1.00 97.06 79 ARG A O 1
ATOM 674 N N . PHE A 1 80 ? 2.268 0.780 8.720 1.00 97.31 80 PHE A N 1
ATOM 675 C CA . PHE A 1 80 ? 1.827 -0.355 7.922 1.00 97.31 80 PHE A CA 1
ATOM 676 C C . PHE A 1 80 ? 3.006 -1.120 7.334 1.00 97.31 80 PHE A C 1
ATOM 678 O O . PHE A 1 80 ? 4.001 -0.532 6.912 1.00 97.31 80 PHE A O 1
ATOM 685 N N . ASP A 1 81 ? 2.835 -2.431 7.247 1.00 98.25 81 ASP A N 1
ATOM 686 C CA . ASP A 1 81 ? 3.690 -3.312 6.471 1.00 98.25 81 ASP A CA 1
ATOM 687 C C . ASP A 1 81 ? 3.026 -3.595 5.120 1.00 98.25 81 ASP A C 1
ATOM 689 O O . ASP A 1 81 ? 1.807 -3.734 5.023 1.00 98.25 81 ASP A O 1
ATOM 693 N N . PHE A 1 82 ? 3.828 -3.700 4.060 1.00 98.25 82 PHE A N 1
ATOM 694 C CA . PHE A 1 82 ? 3.319 -3.937 2.709 1.00 98.25 82 PHE A CA 1
ATOM 695 C C . PHE A 1 82 ? 3.861 -5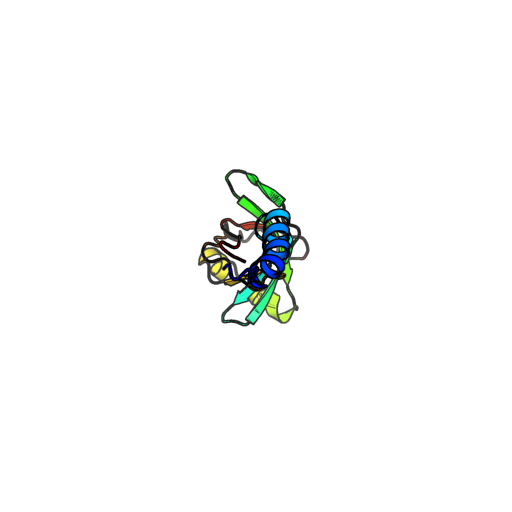.248 2.169 1.00 98.25 82 PHE A C 1
ATOM 697 O O . PHE A 1 82 ? 5.059 -5.361 1.889 1.00 98.25 82 PHE A O 1
ATOM 704 N N . ARG A 1 83 ? 2.982 -6.238 2.003 1.00 98.12 83 ARG A N 1
ATOM 705 C CA . ARG A 1 83 ? 3.341 -7.568 1.499 1.00 98.12 83 ARG A CA 1
ATOM 706 C C . ARG A 1 83 ? 2.893 -7.733 0.059 1.00 98.12 83 ARG A C 1
ATOM 708 O O . ARG A 1 83 ? 1.712 -7.619 -0.247 1.00 98.12 83 ARG A O 1
ATOM 715 N N . ASN A 1 84 ? 3.825 -8.032 -0.836 1.00 97.69 84 ASN A N 1
ATOM 716 C CA . ASN A 1 84 ? 3.512 -8.240 -2.241 1.00 97.69 84 ASN A CA 1
ATOM 717 C C . ASN A 1 84 ? 2.581 -9.447 -2.419 1.00 97.69 84 ASN A C 1
ATOM 719 O O . ASN A 1 84 ? 2.853 -10.522 -1.875 1.00 97.69 84 ASN A O 1
ATOM 723 N N . LYS A 1 85 ? 1.517 -9.285 -3.213 1.00 96.69 85 LYS A N 1
ATOM 724 C CA . LYS A 1 85 ? 0.481 -10.317 -3.371 1.00 96.69 85 LYS A CA 1
ATOM 725 C C . LYS A 1 85 ? 0.98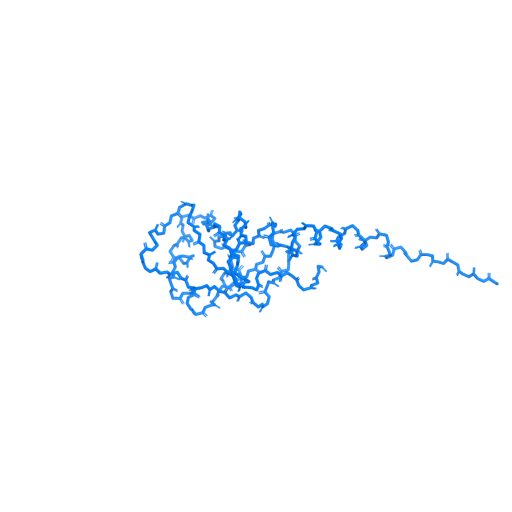6 -11.570 -4.088 1.00 96.69 85 LYS A C 1
ATOM 727 O O . LYS A 1 85 ? 0.530 -12.666 -3.772 1.00 96.69 85 LYS A O 1
ATOM 732 N N . LYS A 1 86 ? 1.925 -11.422 -5.028 1.00 95.1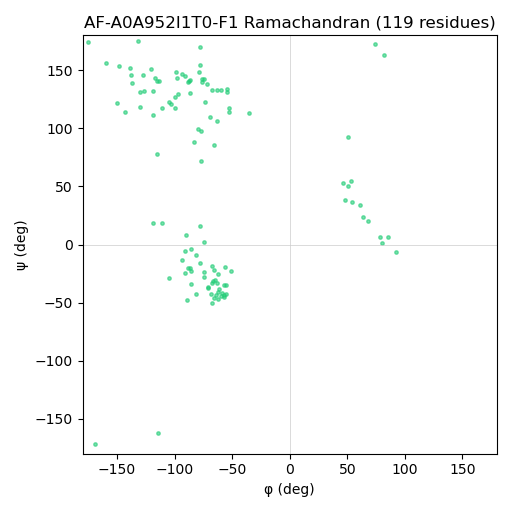2 86 LYS A N 1
ATOM 733 C CA . LYS A 1 86 ? 2.430 -12.519 -5.863 1.00 95.12 86 LYS A CA 1
ATOM 734 C C . LYS A 1 86 ? 3.619 -13.246 -5.241 1.00 95.12 86 LYS A C 1
ATOM 736 O O . LYS A 1 86 ? 3.645 -14.472 -5.198 1.00 95.12 86 LYS A O 1
ATOM 741 N N . PHE A 1 87 ? 4.611 -12.501 -4.766 1.00 93.00 87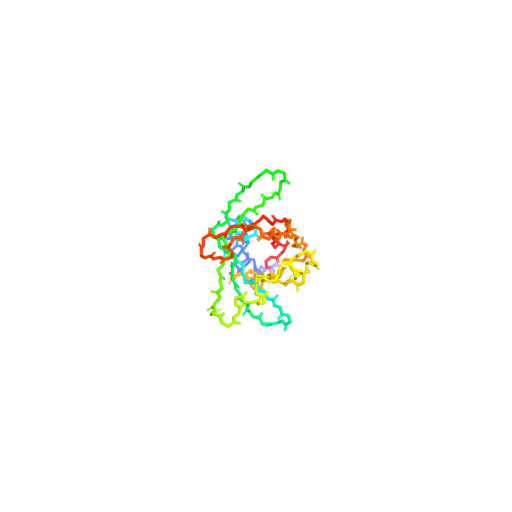 PHE A N 1
ATOM 742 C CA . PHE A 1 87 ? 5.873 -13.065 -4.282 1.00 93.00 87 PHE A CA 1
ATOM 743 C C . PHE A 1 87 ? 5.889 -13.313 -2.770 1.00 93.00 87 PHE A C 1
ATOM 745 O O . PHE A 1 87 ? 6.746 -14.051 -2.287 1.00 93.00 87 PHE A O 1
ATOM 752 N N . ASN A 1 88 ? 4.921 -12.761 -2.027 1.00 94.50 88 ASN A N 1
ATOM 753 C CA . ASN A 1 88 ? 4.808 -12.892 -0.572 1.00 94.50 88 ASN A CA 1
ATOM 754 C C . ASN A 1 88 ? 5.990 -12.271 0.208 1.00 94.50 88 ASN A C 1
ATOM 756 O O . ASN A 1 88 ? 6.273 -12.651 1.343 1.00 94.50 88 ASN A O 1
ATOM 760 N N . ASN A 1 89 ? 6.686 -11.306 -0.401 1.00 94.81 89 ASN A N 1
ATOM 761 C CA . ASN A 1 89 ? 7.781 -10.548 0.204 1.00 94.81 89 ASN A CA 1
ATOM 762 C C . ASN A 1 89 ? 7.294 -9.185 0.710 1.00 94.81 89 ASN A C 1
ATOM 764 O O . ASN A 1 89 ? 6.442 -8.557 0.085 1.00 94.81 89 ASN A O 1
ATOM 768 N N . TYR A 1 90 ? 7.906 -8.690 1.785 1.00 96.75 90 TYR A N 1
ATOM 769 C CA . TYR A 1 90 ? 7.635 -7.353 2.314 1.00 96.75 90 TYR A CA 1
ATOM 770 C C . TYR A 1 90 ? 8.516 -6.277 1.666 1.00 96.75 90 TYR A C 1
ATOM 772 O O . TYR A 1 90 ? 9.721 -6.480 1.466 1.00 96.75 90 TYR A O 1
ATOM 780 N N . ALA A 1 91 ? 7.932 -5.111 1.390 1.00 96.94 91 ALA A N 1
ATOM 781 C CA . ALA A 1 91 ? 8.663 -3.923 0.958 1.00 96.94 91 ALA A CA 1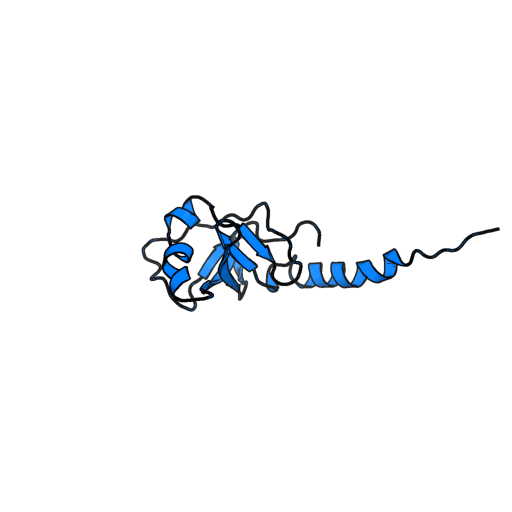
ATOM 782 C C . ALA A 1 91 ? 9.315 -3.216 2.159 1.00 96.94 91 ALA A C 1
ATOM 784 O O . ALA A 1 91 ? 8.681 -2.450 2.876 1.00 96.94 91 ALA A O 1
ATOM 785 N N . LYS A 1 92 ? 10.617 -3.449 2.366 1.00 95.31 92 LYS A N 1
ATOM 786 C CA . LYS A 1 92 ? 11.373 -2.950 3.537 1.00 95.31 92 LYS A CA 1
ATOM 787 C C . LYS A 1 92 ? 11.533 -1.431 3.616 1.00 95.31 92 LYS A C 1
ATOM 789 O O . LYS A 1 92 ? 11.842 -0.911 4.681 1.00 95.31 92 LYS A O 1
ATOM 794 N N . PHE A 1 93 ? 11.413 -0.747 2.485 1.00 95.00 93 PHE A N 1
ATOM 795 C CA . PHE A 1 93 ? 11.668 0.690 2.367 1.00 95.00 93 PHE A CA 1
ATOM 796 C C . PHE A 1 93 ? 10.422 1.453 1.924 1.00 95.00 93 PHE A C 1
ATOM 798 O O . PHE A 1 93 ? 10.537 2.565 1.410 1.00 95.00 93 PHE A O 1
ATOM 805 N N . ALA A 1 94 ? 9.248 0.834 2.078 1.00 96.06 94 ALA A N 1
ATOM 806 C CA . ALA A 1 94 ? 7.983 1.460 1.750 1.00 96.06 94 ALA A CA 1
ATOM 807 C C . ALA A 1 94 ? 7.790 2.732 2.583 1.00 96.06 94 ALA A C 1
ATOM 809 O O . ALA A 1 94 ? 8.019 2.750 3.795 1.00 96.06 94 ALA A O 1
ATOM 810 N N . PHE A 1 95 ? 7.393 3.798 1.900 1.00 94.25 95 PHE A N 1
ATOM 811 C CA . PHE A 1 95 ? 7.199 5.111 2.483 1.00 94.25 95 PHE A CA 1
ATOM 812 C C . PHE A 1 95 ? 5.994 5.794 1.817 1.00 94.25 95 PHE A C 1
ATOM 814 O O . PHE A 1 95 ? 6.051 6.070 0.612 1.00 94.25 95 PHE A O 1
ATOM 821 N N . PRO A 1 96 ? 4.900 6.046 2.552 1.00 94.06 96 PRO A N 1
ATOM 822 C CA . PRO A 1 96 ? 3.744 6.768 2.035 1.00 94.06 96 PRO A CA 1
ATOM 823 C C . PRO A 1 96 ? 3.989 8.280 2.002 1.00 94.06 96 PRO A C 1
ATOM 825 O O . PRO A 1 96 ? 4.735 8.818 2.816 1.00 94.06 96 PRO A O 1
ATOM 828 N N . SER A 1 97 ? 3.297 8.997 1.115 1.00 89.25 97 SER A N 1
ATOM 829 C CA . SER A 1 97 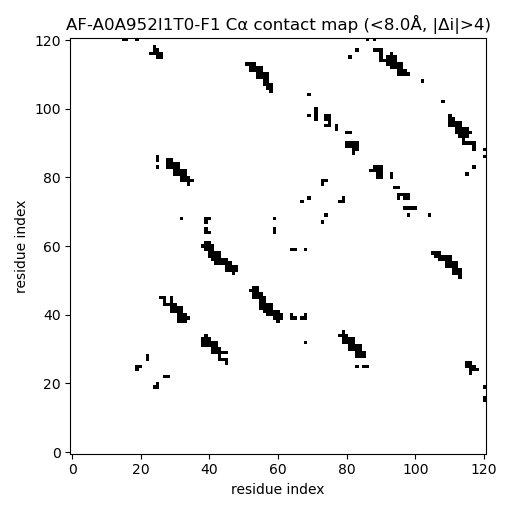? 3.262 10.469 1.135 1.00 89.25 97 SER A CA 1
ATOM 830 C C . SER A 1 97 ? 2.399 11.058 2.264 1.00 89.25 97 SER A C 1
ATOM 832 O O . SER A 1 97 ? 2.218 12.271 2.303 1.00 89.25 97 SER A O 1
ATOM 834 N N . GLY A 1 98 ? 1.819 10.210 3.122 1.00 79.81 98 GLY A N 1
ATOM 835 C CA . GLY A 1 98 ? 0.714 10.550 4.023 1.00 79.81 98 GLY A CA 1
ATOM 836 C C . GLY A 1 98 ? -0.652 10.512 3.325 1.00 79.81 98 GLY A C 1
ATOM 837 O O . GLY A 1 98 ? -0.734 10.522 2.090 1.00 79.81 98 GLY A O 1
ATOM 838 N N . ILE A 1 99 ? -1.723 10.461 4.122 1.00 73.75 99 ILE A N 1
ATOM 839 C CA . ILE A 1 99 ? -3.109 10.663 3.665 1.00 73.75 99 ILE A CA 1
ATOM 840 C C . ILE A 1 99 ? -3.585 11.993 4.248 1.00 73.75 99 ILE A C 1
ATOM 842 O O . ILE A 1 99 ? -3.666 12.150 5.462 1.00 73.75 99 ILE A O 1
ATOM 846 N N . HIS A 1 100 ? -3.903 12.964 3.392 1.00 65.12 100 HIS A N 1
ATOM 847 C CA . HIS A 1 100 ? -4.465 14.235 3.848 1.00 65.12 100 HIS A CA 1
ATOM 848 C C . HIS A 1 100 ? -5.931 14.063 4.261 1.00 65.12 100 HIS A C 1
ATOM 850 O O . HIS A 1 100 ? -6.685 13.384 3.573 1.00 65.12 100 HIS A O 1
ATOM 856 N N . GLU A 1 101 ? -6.351 14.752 5.326 1.00 54.88 101 GLU A N 1
ATOM 857 C CA . GLU A 1 101 ? -7.707 14.693 5.911 1.00 54.88 101 GLU A CA 1
ATOM 858 C C . GLU A 1 101 ? -8.841 15.015 4.913 1.00 54.88 101 GLU A C 1
ATOM 860 O O . GLU A 1 101 ? -9.986 14.621 5.117 1.00 54.88 101 GLU A O 1
ATOM 865 N N . ASN A 1 102 ? -8.520 15.685 3.800 1.00 48.12 102 ASN A N 1
ATOM 866 C CA . ASN A 1 102 ? -9.465 16.019 2.727 1.00 48.12 102 ASN A CA 1
ATOM 867 C C . ASN A 1 102 ? -9.639 14.908 1.678 1.00 48.12 102 ASN A C 1
ATOM 869 O O . ASN A 1 102 ? -10.443 15.050 0.757 1.00 48.12 102 ASN A O 1
ATOM 873 N N . ILE A 1 103 ? -8.890 13.811 1.784 1.00 55.47 103 ILE A N 1
ATOM 874 C CA . ILE A 1 103 ? -9.145 12.600 1.011 1.00 55.47 103 ILE A CA 1
ATOM 875 C C . ILE A 1 103 ? -10.328 11.917 1.700 1.00 55.47 103 ILE A C 1
ATOM 877 O O . ILE A 1 103 ? -10.177 11.282 2.737 1.00 55.47 103 ILE A O 1
ATOM 881 N N . THR A 1 104 ? -11.536 12.125 1.172 1.00 48.09 104 THR A N 1
ATOM 882 C CA . THR A 1 104 ? -12.781 11.535 1.688 1.00 48.09 104 THR A CA 1
ATOM 883 C C . THR A 1 104 ? -12.746 10.021 1.511 1.00 48.09 104 THR A C 1
ATOM 885 O O . THR A 1 104 ? -13.148 9.520 0.470 1.00 48.09 104 THR A O 1
ATOM 888 N N . ILE A 1 105 ? -12.161 9.325 2.474 1.00 54.25 105 ILE A N 1
ATOM 889 C CA . ILE A 1 105 ? -11.894 7.885 2.504 1.00 54.25 105 ILE A CA 1
ATOM 890 C C . ILE A 1 105 ? -13.004 7.061 1.822 1.00 54.25 105 ILE A C 1
ATOM 892 O O . ILE A 1 105 ? -14.139 7.035 2.293 1.00 54.25 105 ILE A O 1
ATOM 896 N N . GLY A 1 106 ? -12.681 6.419 0.692 1.00 56.78 106 GLY A N 1
ATOM 897 C CA . GLY A 1 106 ? -13.626 5.616 -0.092 1.00 56.78 106 GLY A CA 1
ATOM 898 C C . GLY A 1 106 ? -13.004 4.878 -1.288 1.00 56.78 106 GLY A C 1
ATOM 899 O O . GLY A 1 106 ? -11.828 5.052 -1.609 1.00 56.78 106 GLY A O 1
ATOM 900 N N . LYS A 1 107 ? -13.809 4.041 -1.963 1.00 54.56 107 LYS A N 1
ATOM 901 C CA . LYS A 1 107 ? -13.405 3.246 -3.144 1.00 54.56 107 LYS A CA 1
ATOM 902 C C . LYS A 1 107 ? -12.808 4.114 -4.260 1.00 54.56 107 LYS A C 1
ATOM 904 O O . LYS A 1 107 ? -13.402 5.114 -4.654 1.00 54.56 107 LYS A O 1
ATOM 909 N N . GLY A 1 108 ? -11.679 3.672 -4.819 1.00 64.50 108 GLY A N 1
ATOM 910 C CA . GLY A 1 108 ? -11.018 4.312 -5.967 1.00 64.50 108 GLY A CA 1
ATOM 911 C C . GLY A 1 108 ? -10.077 5.467 -5.607 1.00 64.50 108 GLY A C 1
ATOM 912 O O . GLY A 1 108 ? -9.556 6.143 -6.494 1.00 64.50 108 GLY A O 1
ATOM 913 N N . GLN A 1 109 ? -9.837 5.712 -4.318 1.00 82.12 109 GLN A N 1
ATOM 914 C CA . GLN A 1 109 ? -8.859 6.703 -3.887 1.00 82.12 109 GLN A CA 1
ATOM 915 C C . GLN A 1 109 ? -7.439 6.191 -3.980 1.00 82.12 109 GLN A C 1
ATOM 917 O O . GLN A 1 109 ? -7.185 5.005 -3.786 1.00 82.12 109 GLN A O 1
ATOM 922 N N . ARG A 1 110 ? -6.511 7.114 -4.251 1.00 90.31 110 ARG A N 1
ATOM 923 C CA . ARG A 1 110 ? -5.115 6.781 -4.498 1.00 90.31 110 ARG A CA 1
ATOM 924 C C . ARG A 1 110 ? -4.185 7.353 -3.444 1.00 90.31 110 ARG A C 1
ATOM 926 O O . ARG A 1 110 ? -4.331 8.506 -3.047 1.00 90.31 110 ARG A O 1
ATOM 933 N N . ILE A 1 111 ? -3.184 6.568 -3.066 1.00 91.56 111 ILE A N 1
ATOM 934 C CA . ILE A 1 111 ? -2.056 7.009 -2.248 1.00 91.56 111 ILE A CA 1
ATOM 935 C C . ILE A 1 111 ? -0.773 6.961 -3.061 1.00 91.56 111 ILE A C 1
ATOM 937 O O . ILE A 1 111 ? -0.559 6.035 -3.843 1.00 91.56 111 ILE A O 1
ATOM 941 N N . ARG A 1 112 ? 0.085 7.967 -2.874 1.00 93.31 112 ARG A N 1
ATOM 942 C CA . ARG A 1 112 ? 1.438 7.963 -3.425 1.00 93.31 112 ARG A CA 1
ATOM 943 C C . ARG A 1 112 ? 2.371 7.257 -2.456 1.00 93.31 112 ARG A C 1
ATOM 945 O O . ARG A 1 112 ? 2.418 7.566 -1.267 1.00 93.31 112 ARG A O 1
ATOM 952 N N . MET A 1 113 ? 3.129 6.324 -2.999 1.00 95.56 113 MET A N 1
ATOM 953 C CA . MET A 1 113 ? 4.060 5.478 -2.280 1.00 95.56 113 MET A CA 1
ATOM 954 C C . MET A 1 113 ? 5.426 5.554 -2.944 1.00 95.56 113 MET A C 1
ATOM 956 O O . MET A 1 113 ? 5.551 5.638 -4.165 1.00 95.56 113 MET A O 1
ATOM 960 N N . ARG A 1 114 ? 6.466 5.466 -2.126 1.00 95.12 114 ARG A N 1
ATOM 961 C CA . ARG A 1 114 ? 7.840 5.255 -2.563 1.00 95.12 114 ARG A CA 1
ATOM 962 C C . ARG A 1 114 ? 8.350 3.970 -1.934 1.00 95.12 114 ARG A C 1
ATOM 964 O O . ARG A 1 114 ? 7.903 3.580 -0.863 1.00 95.12 114 ARG A O 1
ATOM 971 N N . GLY A 1 115 ? 9.278 3.283 -2.594 1.00 94.94 115 GLY A N 1
ATOM 972 C CA . GLY A 1 115 ? 9.903 2.102 -1.989 1.00 94.94 115 GLY A CA 1
ATOM 973 C C . GLY A 1 115 ? 9.067 0.818 -2.013 1.00 94.94 115 GLY A C 1
ATOM 974 O O . GLY A 1 115 ? 9.509 -0.179 -1.447 1.00 94.94 115 GLY A O 1
ATOM 975 N N . LEU A 1 116 ? 7.902 0.808 -2.676 1.00 95.06 116 LEU A N 1
ATOM 976 C CA . LEU A 1 116 ? 7.091 -0.398 -2.887 1.00 95.06 116 LEU A CA 1
ATOM 977 C C . LEU A 1 116 ? 7.671 -1.268 -4.001 1.00 95.06 116 LEU A C 1
ATOM 979 O O . LEU A 1 116 ? 7.148 -1.340 -5.104 1.00 95.06 116 LEU A O 1
ATOM 983 N N . TYR A 1 117 ? 8.792 -1.918 -3.726 1.00 94.06 117 TYR A N 1
ATOM 984 C CA . TYR A 1 117 ? 9.384 -2.902 -4.621 1.00 94.06 117 TYR A CA 1
ATOM 985 C C . TYR A 1 117 ? 10.115 -3.970 -3.824 1.00 94.06 117 TYR A C 1
ATOM 987 O O . TYR A 1 117 ? 10.590 -3.743 -2.709 1.00 94.06 117 TYR A O 1
ATOM 995 N N . ILE A 1 118 ? 10.219 -5.155 -4.411 1.00 92.56 118 ILE A N 1
ATOM 996 C CA . ILE A 1 118 ? 10.978 -6.251 -3.818 1.00 92.56 118 ILE A CA 1
ATOM 997 C C . ILE A 1 118 ? 12.439 -6.112 -4.262 1.00 92.56 118 ILE A C 1
ATOM 999 O O . ILE A 1 118 ? 12.724 -5.746 -5.398 1.00 92.56 118 ILE A O 1
ATOM 1003 N N . LEU A 1 119 ? 13.390 -6.393 -3.367 1.00 87.19 119 LEU A N 1
ATOM 1004 C CA . LEU A 1 119 ? 14.828 -6.371 -3.689 1.00 87.19 119 LEU A CA 1
ATOM 1005 C C . LEU A 1 119 ? 15.310 -7.699 -4.280 1.00 87.19 119 LEU A C 1
ATOM 1007 O O . LEU A 1 119 ? 16.214 -7.734 -5.112 1.00 87.19 119 LEU A O 1
ATOM 1011 N N . LYS A 1 120 ? 14.721 -8.800 -3.808 1.00 80.88 120 LYS A N 1
ATOM 1012 C CA . LYS A 1 120 ? 15.009 -10.162 -4.246 1.00 80.88 120 LYS A CA 1
ATOM 1013 C C . LYS A 1 120 ? 13.744 -11.022 -4.089 1.00 80.88 120 LYS A C 1
ATOM 1015 O O . LYS A 1 120 ? 13.226 -11.062 -2.969 1.00 80.88 120 LYS A O 1
ATOM 1020 N N . PRO A 1 121 ? 13.243 -11.633 -5.176 1.00 69.06 121 PRO A N 1
ATOM 1021 C CA . PRO A 1 121 ? 12.043 -12.466 -5.155 1.00 69.06 121 PRO A CA 1
ATOM 1022 C C . PRO A 1 121 ? 12.288 -13.845 -4.540 1.00 69.06 121 PRO A C 1
ATOM 1024 O O . PRO A 1 121 ? 13.463 -14.212 -4.297 1.00 69.06 121 PRO A O 1
#

Solvent-accessible surface area (backbone atoms only — not comparable to full-atom values): 6980 Å² total; per-residue (Å²): 136,80,88,80,77,77,59,72,68,64,74,69,49,53,62,58,52,52,51,36,56,72,27,63,33,43,36,68,58,18,28,38,34,23,51,97,87,40,78,26,27,34,36,36,79,61,39,84,57,67,98,74,29,31,32,24,28,46,44,59,76,43,80,88,29,38,69,65,67,67,34,42,68,43,42,64,66,62,60,62,46,41,33,28,64,78,77,70,46,64,26,90,58,54,42,60,76,44,56,61,90,83,60,78,85,52,88,80,40,69,45,46,33,27,46,64,39,55,94,73,131

Mean predicted aligned error: 7.89 Å